Protein AF-A0A6A4NFG1-F1 (afdb_monomer)

Foldseek 3Di:
DQPDCDPVNLLVLLLVVLVVLLVDPVLVVQLLVLLCVVDDDQPPLPVLLVLLVVLLVQLSVVPVPVVSNVVSLVSSCVSLVVGPLGLNSLQSNLNSCSSVVNSSSSSVSVVSCCVVPVPSCCPRNPVPSSCSRPVSVCVVVVVVVVVVVVVVVVVVVVVPPDDD

Secondary s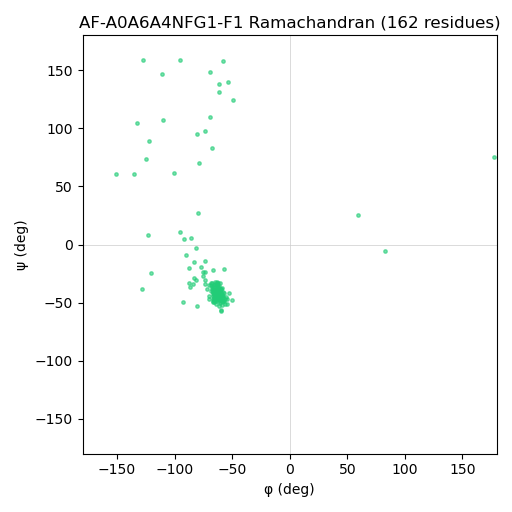tructure (DSSP, 8-state):
------HHHHHHHHHHHHHHHHH-HHHHHHHHHHHHHSS---TT-HHHHHHHHHHHHHHHHTTT-HHHHHHHHHHHHHHHTTS-S-HHHHHHHHHHHHHTT-HHHHHHHHHHHHHH-HHHIIIII-HHHHIIIIIHHHHHHHHHHHHHHHHHHHHHHHTTS---

Solvent-accessible surface area (backbone atoms only — not comparable to full-atom values): 9205 Å² total; per-residue (Å²): 134,86,78,75,87,42,74,68,55,50,51,51,54,46,46,53,53,49,51,52,37,72,73,30,65,69,59,37,51,49,47,54,51,51,40,60,73,79,45,82,79,61,82,95,41,58,68,53,51,50,51,30,51,55,29,47,55,48,24,63,71,31,69,87,39,67,67,63,19,51,53,28,42,54,50,26,48,65,51,36,68,82,49,70,99,38,60,53,46,24,44,54,42,19,49,45,29,43,78,69,72,35,50,72,69,14,40,52,39,45,52,48,33,46,71,77,39,46,67,54,24,50,72,73,68,38,36,71,60,43,44,76,72,42,45,80,74,42,48,65,57,52,49,55,52,50,55,52,50,53,51,56,55,55,56,63,66,61,73,78,78,82,84,132

Sequence (164 aa):
MTSAVTVASILRHTTIFLSDVVSQHELRHHLITTLQTSTTPLSGNETTVKLAIDTLEAAISFSTVPSARSSSLSLAEKLLIPLPQHPLSSFLLSLTLTLCNRHIDAAIPLLRIFQSFPSLSRSEFAPLLFDRLFSFHLVPVFRRFHDRRAQILSSNSSVKVCER

InterPro domains:
  IPR052858 Putative E3 ubiquitin-protein ligase LIN [PTHR47446] (3-156)
  IPR056512 Putative E3 ubiquitin-protein ligase LIN, N-terminal domain [PF23568] (44-157)

Mean predicted aligned error: 7.23 Å

Radius of gyration: 21.16 Å; Cα contacts (8 Å, |Δi|>4): 132; chains: 1; bounding box: 56×35×72 Å

Organism: Lupinus albus (NCBI:txid3870)

pLDDT: mean 88.71, std 12.02, range [36.94, 97.94]

Structure (mmCIF, N/CA/C/O backbone):
data_AF-A0A6A4NFG1-F1
#
_entry.id   AF-A0A6A4NFG1-F1
#
loop_
_atom_site.group_PDB
_atom_site.id
_atom_site.type_symbol
_atom_site.label_atom_id
_atom_site.label_alt_id
_atom_site.label_comp_id
_atom_site.label_asym_id
_atom_site.label_entity_id
_atom_site.label_seq_id
_atom_site.pdbx_PDB_ins_code
_atom_site.Cartn_x
_atom_site.Cartn_y
_atom_site.Cartn_z
_atom_site.occupancy
_atom_site.B_iso_or_equiv
_atom_site.auth_seq_id
_atom_site.auth_comp_id
_atom_site.auth_asym_id
_atom_site.auth_atom_id
_atom_site.pdbx_PDB_model_num
ATOM 1 N N . MET A 1 1 ? -21.489 -19.453 6.835 1.00 36.94 1 MET A N 1
ATOM 2 C CA . MET A 1 1 ? -20.205 -19.862 6.226 1.00 36.94 1 MET A CA 1
ATOM 3 C C . MET A 1 1 ? -19.111 -18.979 6.806 1.00 36.94 1 MET A C 1
ATOM 5 O O . MET A 1 1 ? -19.127 -17.779 6.573 1.00 36.94 1 MET A O 1
ATOM 9 N N . THR A 1 2 ? -18.238 -19.527 7.648 1.00 47.91 2 THR A N 1
ATOM 10 C CA . THR A 1 2 ? -17.102 -18.808 8.243 1.00 47.91 2 THR A CA 1
ATOM 11 C C . THR A 1 2 ? -15.974 -18.757 7.217 1.00 47.91 2 THR A C 1
ATOM 13 O O . THR A 1 2 ? -15.231 -19.725 7.073 1.00 47.91 2 THR A O 1
ATOM 16 N N . SER A 1 3 ? -15.874 -17.673 6.448 1.00 60.91 3 SER A N 1
ATOM 17 C CA . SER A 1 3 ? -14.732 -17.494 5.549 1.00 60.91 3 SER A CA 1
ATOM 18 C C . SER A 1 3 ? -13.517 -17.136 6.397 1.00 60.91 3 SER A C 1
ATOM 20 O O . SER A 1 3 ? -13.366 -15.990 6.812 1.00 60.91 3 SER A O 1
ATOM 22 N N . ALA A 1 4 ? -12.679 -18.124 6.710 1.00 71.44 4 ALA A N 1
ATOM 23 C CA . ALA A 1 4 ? -11.388 -17.866 7.330 1.00 71.44 4 ALA A CA 1
ATOM 24 C C . ALA A 1 4 ? -10.546 -17.006 6.376 1.00 71.44 4 ALA A C 1
ATOM 26 O O . ALA A 1 4 ? -10.438 -17.315 5.187 1.00 71.44 4 ALA A O 1
ATOM 27 N N . VAL A 1 5 ? -9.957 -15.924 6.885 1.00 82.44 5 VAL A N 1
ATOM 28 C CA . VAL A 1 5 ? -8.992 -15.132 6.118 1.00 82.44 5 VAL A CA 1
ATOM 29 C C . VAL A 1 5 ? -7.732 -15.982 5.954 1.00 82.44 5 VAL A C 1
ATOM 31 O O . VAL A 1 5 ? -7.029 -16.266 6.920 1.00 82.44 5 VAL A O 1
ATOM 34 N N . THR A 1 6 ? -7.476 -16.443 4.731 1.00 90.50 6 THR A N 1
ATOM 35 C CA . THR A 1 6 ? -6.282 -17.227 4.389 1.00 90.50 6 THR A CA 1
ATOM 36 C C . THR A 1 6 ? -5.182 -16.325 3.839 1.00 90.50 6 THR A C 1
ATOM 38 O O . THR A 1 6 ? -5.463 -15.253 3.302 1.00 90.50 6 THR A O 1
ATOM 41 N N . VAL A 1 7 ? -3.926 -16.782 3.886 1.00 91.50 7 VAL A N 1
ATOM 42 C CA . VAL A 1 7 ? -2.788 -16.077 3.260 1.00 91.50 7 VAL A CA 1
ATOM 43 C C . VAL A 1 7 ? -3.066 -15.776 1.783 1.00 91.50 7 VAL A C 1
ATOM 45 O O . VAL A 1 7 ? -2.833 -14.661 1.326 1.00 91.50 7 VAL A O 1
ATOM 48 N N . ALA A 1 8 ? -3.649 -16.729 1.050 1.00 93.31 8 ALA A N 1
ATOM 49 C CA . ALA A 1 8 ? -4.031 -16.537 -0.347 1.00 93.31 8 ALA A CA 1
ATOM 50 C C . ALA A 1 8 ? -5.083 -15.426 -0.524 1.00 93.31 8 ALA A C 1
ATOM 52 O O . ALA A 1 8 ? -4.986 -14.628 -1.455 1.00 93.31 8 ALA A O 1
ATOM 53 N N . SER A 1 9 ? -6.065 -15.338 0.380 1.00 93.00 9 SER A N 1
ATOM 54 C CA . SER A 1 9 ? -7.072 -14.271 0.363 1.00 93.00 9 SER A CA 1
ATOM 55 C C . SER A 1 9 ? -6.459 -12.902 0.649 1.00 93.00 9 SER A C 1
ATOM 57 O O . SER A 1 9 ? -6.818 -11.931 -0.015 1.00 93.00 9 SER A O 1
ATOM 59 N N . ILE A 1 10 ? -5.528 -12.828 1.608 1.00 93.88 10 ILE A N 1
ATOM 60 C CA . ILE A 1 10 ? -4.795 -11.598 1.925 1.00 93.88 10 ILE A CA 1
ATOM 61 C C . ILE A 1 10 ? -4.039 -11.137 0.682 1.00 93.88 10 ILE A C 1
ATOM 63 O O . ILE A 1 10 ? -4.309 -10.045 0.191 1.00 93.88 10 ILE A O 1
ATOM 67 N N . LEU A 1 11 ? -3.181 -11.999 0.125 1.00 96.44 11 LEU A N 1
ATOM 68 C CA . LEU A 1 11 ? -2.375 -11.682 -1.055 1.00 96.44 11 LEU A CA 1
ATOM 69 C C . LEU A 1 11 ? -3.236 -11.265 -2.246 1.00 96.44 11 LEU A C 1
ATOM 71 O O . LEU A 1 11 ? -2.910 -10.299 -2.931 1.00 96.44 11 LEU A O 1
ATOM 75 N N . ARG A 1 12 ? -4.358 -11.951 -2.484 1.00 96.25 12 ARG A N 1
ATOM 76 C CA . ARG A 1 12 ? -5.292 -11.594 -3.555 1.00 96.25 12 ARG A CA 1
ATOM 77 C C . ARG A 1 12 ? -5.847 -10.185 -3.360 1.00 96.25 12 ARG A C 1
ATOM 79 O O . ARG A 1 12 ? -5.830 -9.393 -4.297 1.00 96.25 12 ARG A O 1
ATOM 86 N N . HIS A 1 13 ? -6.350 -9.865 -2.170 1.00 96.62 13 HIS A N 1
ATOM 87 C CA . HIS A 1 13 ? -6.973 -8.566 -1.920 1.00 96.62 13 HIS A CA 1
ATOM 88 C C . HIS A 1 13 ? -5.963 -7.418 -1.873 1.00 96.62 13 HIS A C 1
ATOM 90 O O . HIS A 1 13 ? -6.261 -6.352 -2.407 1.00 96.62 13 HIS A O 1
ATOM 96 N N . THR A 1 14 ? -4.774 -7.632 -1.302 1.00 97.56 14 THR A N 1
ATOM 97 C CA . THR A 1 14 ? -3.703 -6.627 -1.310 1.00 97.56 14 THR A CA 1
ATOM 98 C C . THR A 1 14 ? -3.183 -6.387 -2.720 1.00 97.56 14 THR A C 1
ATOM 100 O O . THR A 1 14 ? -2.977 -5.240 -3.094 1.00 97.56 14 THR A O 1
ATOM 103 N N . THR A 1 15 ? -3.025 -7.441 -3.528 1.00 97.50 15 THR A N 1
ATOM 104 C CA . THR A 1 15 ? -2.571 -7.307 -4.920 1.00 97.50 15 THR A CA 1
ATOM 105 C C . THR A 1 15 ? -3.584 -6.539 -5.757 1.00 97.50 15 THR A C 1
ATOM 107 O O . THR A 1 15 ? -3.191 -5.591 -6.420 1.00 97.50 15 THR A O 1
ATOM 110 N N . ILE A 1 16 ? -4.877 -6.880 -5.676 1.00 97.69 16 ILE A N 1
ATOM 111 C CA . ILE A 1 16 ? -5.937 -6.146 -6.389 1.00 97.69 16 ILE A CA 1
ATOM 112 C C . ILE A 1 16 ? -5.900 -4.661 -6.019 1.00 97.69 16 ILE A C 1
ATOM 114 O O . ILE A 1 16 ? -5.809 -3.817 -6.899 1.00 97.69 16 ILE A O 1
ATOM 118 N N . PHE A 1 17 ? -5.886 -4.349 -4.720 1.00 97.94 17 PHE A N 1
ATOM 119 C CA . PHE A 1 17 ? -5.827 -2.967 -4.251 1.00 97.94 17 PHE A CA 1
ATOM 120 C C . PHE A 1 17 ? -4.593 -2.219 -4.776 1.00 97.94 17 PHE A C 1
ATOM 122 O O . PHE A 1 17 ? -4.720 -1.122 -5.309 1.00 97.94 17 PHE A O 1
ATOM 129 N N . LEU A 1 18 ? -3.398 -2.806 -4.662 1.00 97.88 18 LEU A N 1
ATOM 130 C CA . LEU A 1 18 ? -2.164 -2.157 -5.114 1.00 97.88 18 LEU A CA 1
ATOM 131 C C . LEU A 1 18 ? -2.126 -2.005 -6.642 1.00 97.88 18 LEU A C 1
ATOM 133 O O . LEU A 1 18 ? -1.664 -0.980 -7.132 1.00 97.88 18 LEU A O 1
ATOM 137 N N . SER A 1 19 ? -2.642 -2.977 -7.397 1.00 96.88 19 SER A N 1
ATOM 138 C CA . SER A 1 19 ? -2.781 -2.881 -8.853 1.00 96.88 19 SER A CA 1
ATOM 139 C C . SER A 1 19 ? -3.745 -1.768 -9.271 1.00 96.88 19 SER A C 1
ATOM 141 O O . SER A 1 19 ? -3.434 -1.026 -10.207 1.00 96.88 19 SER A O 1
ATOM 143 N N . ASP A 1 20 ? -4.865 -1.601 -8.564 1.00 96.75 20 ASP A N 1
ATOM 144 C CA . ASP A 1 20 ? -5.817 -0.512 -8.808 1.00 96.75 20 ASP A CA 1
ATOM 145 C C . ASP A 1 20 ? -5.153 0.854 -8.565 1.00 96.75 20 ASP A C 1
ATOM 147 O O . ASP A 1 20 ? -5.234 1.748 -9.409 1.00 96.75 20 ASP A O 1
ATOM 151 N N . VAL A 1 21 ? -4.411 0.993 -7.461 1.00 97.25 21 VAL A N 1
ATOM 152 C CA . VAL A 1 21 ? -3.653 2.211 -7.118 1.00 97.25 21 VAL A CA 1
ATOM 153 C C . VAL A 1 21 ? -2.552 2.519 -8.129 1.00 97.25 21 VAL A C 1
ATOM 155 O O . VAL A 1 21 ? -2.375 3.669 -8.529 1.00 97.25 21 VAL A O 1
ATOM 158 N N . VAL A 1 22 ? -1.803 1.514 -8.580 1.00 95.62 22 VAL A N 1
ATOM 159 C CA . VAL A 1 22 ? -0.788 1.712 -9.625 1.00 95.62 22 VAL A CA 1
ATOM 160 C C . VAL A 1 22 ? -1.433 2.220 -10.918 1.00 95.62 22 VAL A C 1
ATOM 162 O O . VAL A 1 22 ? -0.896 3.123 -11.558 1.00 95.62 22 VAL A O 1
ATOM 165 N N . SER A 1 23 ? -2.597 1.679 -11.278 1.00 95.44 23 SER A N 1
ATOM 166 C CA . SER A 1 23 ? -3.279 1.991 -12.539 1.00 95.44 23 SER A CA 1
ATOM 167 C C . SER A 1 23 ? -3.969 3.359 -12.536 1.00 95.44 23 SER A C 1
ATOM 169 O O . SER A 1 23 ? -4.130 3.964 -13.593 1.00 95.44 23 SER A O 1
ATOM 171 N N . GLN A 1 24 ? -4.378 3.862 -11.369 1.00 96.19 24 GLN A N 1
ATOM 172 C CA . GLN A 1 24 ? -5.154 5.096 -11.237 1.00 96.19 24 GLN A CA 1
ATOM 173 C C . GLN A 1 24 ? -4.322 6.214 -10.601 1.00 96.19 24 GLN A C 1
ATOM 175 O O . GLN A 1 24 ? -4.069 6.206 -9.396 1.00 96.19 24 GLN A O 1
ATOM 180 N N . HIS A 1 25 ? -3.927 7.206 -11.407 1.00 95.25 25 HIS A N 1
ATOM 181 C CA . HIS A 1 25 ? -3.148 8.356 -10.930 1.00 95.25 25 HIS A CA 1
ATOM 182 C C . HIS A 1 25 ? -3.863 9.131 -9.816 1.00 95.25 25 HIS A C 1
ATOM 184 O O . HIS A 1 25 ? -3.277 9.334 -8.757 1.00 95.25 25 HIS A O 1
ATOM 190 N N . GLU A 1 26 ? -5.142 9.469 -10.008 1.00 96.31 26 GLU A N 1
ATOM 191 C CA . GLU A 1 26 ? -5.933 10.222 -9.022 1.00 96.31 26 GLU A CA 1
ATOM 192 C C . GLU A 1 26 ? -6.037 9.498 -7.675 1.00 96.31 26 GLU A C 1
ATOM 194 O O . GLU A 1 26 ? -5.829 10.101 -6.623 1.00 96.31 26 GLU A O 1
ATOM 199 N N . LEU A 1 27 ? -6.295 8.183 -7.697 1.00 95.62 27 LEU A N 1
ATOM 200 C CA . LEU A 1 27 ? -6.368 7.364 -6.484 1.00 95.62 27 LEU A CA 1
ATOM 201 C C . LEU A 1 27 ? -5.025 7.373 -5.749 1.00 95.62 27 LEU A C 1
ATOM 203 O O . LEU A 1 27 ? -4.971 7.589 -4.541 1.00 95.62 27 LEU A O 1
ATOM 207 N N . ARG A 1 28 ? -3.928 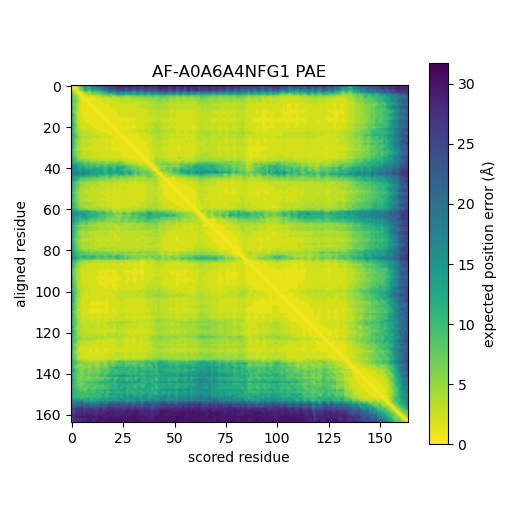7.161 -6.478 1.00 96.62 28 ARG A N 1
ATOM 208 C CA . ARG A 1 28 ? -2.582 7.152 -5.906 1.00 96.62 28 ARG A CA 1
ATOM 209 C C . ARG A 1 28 ? -2.204 8.501 -5.313 1.00 96.62 28 ARG A C 1
ATOM 211 O O . ARG A 1 28 ? -1.740 8.537 -4.177 1.00 96.62 28 ARG A O 1
ATOM 218 N N . HIS A 1 29 ? -2.431 9.586 -6.048 1.00 96.19 29 HIS A N 1
ATOM 219 C CA . HIS A 1 29 ? -2.160 10.939 -5.580 1.00 96.19 29 HIS A CA 1
ATOM 220 C C . HIS A 1 29 ? -2.980 11.253 -4.324 1.00 96.19 29 HIS A C 1
ATOM 222 O O . HIS A 1 29 ? -2.413 11.665 -3.314 1.00 96.19 29 HIS A O 1
ATOM 228 N N . HIS A 1 30 ? -4.284 10.959 -4.336 1.00 96.50 30 HIS A N 1
ATOM 229 C CA . HIS A 1 30 ? -5.148 11.124 -3.170 1.00 96.50 30 HIS A CA 1
ATOM 230 C C . HIS A 1 30 ? -4.599 10.376 -1.948 1.00 96.50 30 HIS A C 1
ATOM 232 O O . HIS A 1 30 ? -4.381 10.989 -0.907 1.00 96.50 30 HIS A O 1
ATOM 238 N N . LEU A 1 31 ? -4.273 9.087 -2.080 1.00 96.44 31 LEU A N 1
ATOM 239 C CA . LEU A 1 31 ? -3.741 8.294 -0.968 1.00 96.44 31 LEU A CA 1
ATOM 240 C C . LEU A 1 31 ? -2.388 8.804 -0.458 1.00 96.44 31 LEU A C 1
ATOM 242 O O . LEU A 1 31 ? -2.171 8.825 0.753 1.00 96.44 31 LEU A O 1
ATOM 246 N N . ILE A 1 32 ? -1.491 9.244 -1.346 1.00 95.56 32 ILE A N 1
ATOM 247 C CA . ILE A 1 32 ? -0.223 9.876 -0.951 1.00 95.56 32 ILE A CA 1
ATOM 248 C C . ILE A 1 32 ? -0.502 11.138 -0.130 1.00 95.56 32 ILE A C 1
ATOM 250 O O . ILE A 1 32 ? 0.042 11.271 0.965 1.00 95.56 32 ILE A O 1
ATOM 254 N N . THR A 1 33 ? -1.380 12.023 -0.613 1.00 94.94 33 THR A N 1
ATOM 255 C CA . THR A 1 33 ? -1.713 13.270 0.090 1.00 94.94 33 THR A CA 1
ATOM 256 C C . THR A 1 33 ? -2.378 13.014 1.440 1.00 94.94 33 THR A C 1
ATOM 258 O O . THR A 1 33 ? -1.960 13.598 2.433 1.00 94.94 33 THR A O 1
ATOM 261 N N . THR A 1 34 ? -3.324 12.076 1.517 1.00 94.75 34 THR A N 1
ATOM 262 C CA . THR A 1 34 ? -3.970 11.659 2.768 1.00 94.75 34 THR A CA 1
ATOM 263 C C . THR A 1 34 ? -2.952 11.131 3.775 1.00 94.75 34 THR A C 1
ATOM 265 O O . THR A 1 34 ? -2.987 11.483 4.950 1.00 94.75 34 THR A O 1
ATOM 268 N N . LEU A 1 35 ? -2.001 10.300 3.338 1.00 93.69 35 LEU A N 1
ATOM 269 C CA . LEU A 1 35 ? -0.951 9.810 4.229 1.00 93.69 35 LEU A CA 1
ATOM 270 C C . LEU A 1 35 ? 0.004 10.928 4.658 1.00 93.69 35 LEU A C 1
ATOM 272 O O . LEU A 1 35 ? 0.489 10.881 5.781 1.00 93.69 35 LEU A O 1
ATOM 276 N N . GLN A 1 36 ? 0.270 11.924 3.812 1.00 91.88 36 GLN A N 1
ATOM 277 C CA . GLN A 1 36 ? 1.090 13.086 4.174 1.00 91.88 36 GLN A CA 1
ATOM 278 C C . GLN A 1 36 ? 0.408 13.988 5.210 1.00 91.88 36 GLN A C 1
ATOM 280 O O . GLN A 1 36 ? 1.081 14.468 6.116 1.00 91.88 36 GLN A O 1
ATOM 285 N N . THR A 1 37 ? -0.902 14.218 5.098 1.00 91.25 37 THR A N 1
ATOM 286 C CA . THR A 1 37 ? -1.637 15.140 5.980 1.00 91.25 37 THR A CA 1
ATOM 287 C C . THR A 1 37 ? -2.070 14.503 7.297 1.00 91.25 37 THR A C 1
ATOM 289 O O . THR A 1 37 ? -2.090 15.179 8.324 1.00 91.25 37 THR A O 1
ATOM 292 N N . SER A 1 38 ? -2.404 13.212 7.289 1.00 86.88 38 SER A N 1
ATOM 293 C CA . SER A 1 38 ? -2.980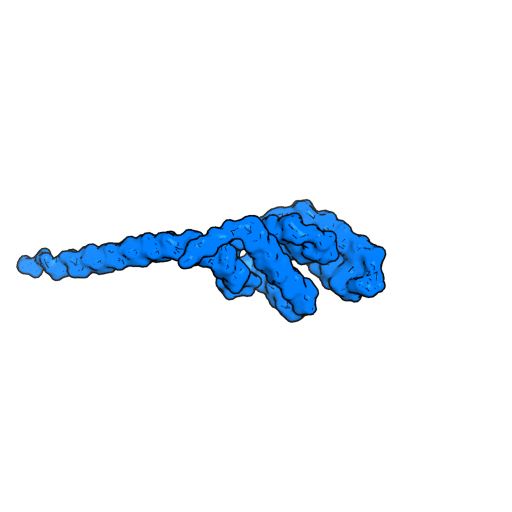 12.516 8.448 1.00 86.88 38 SER A CA 1
ATOM 294 C C . SER A 1 38 ? -1.938 11.854 9.356 1.00 86.88 38 SER A C 1
ATOM 296 O O . SER A 1 38 ? -2.301 11.152 10.303 1.00 86.88 38 SER A O 1
ATOM 298 N N . THR A 1 39 ? -0.641 12.041 9.089 1.00 84.44 39 THR A N 1
ATOM 299 C CA . THR A 1 39 ? 0.451 11.446 9.873 1.00 84.44 39 THR A CA 1
ATOM 300 C C . THR A 1 39 ? 1.458 12.493 10.337 1.00 84.44 39 THR A C 1
ATOM 302 O O . THR A 1 39 ? 1.546 13.594 9.801 1.00 84.44 39 THR A O 1
ATOM 305 N N . THR A 1 40 ? 2.215 12.162 11.384 1.00 83.69 40 THR A N 1
ATOM 306 C CA . THR A 1 40 ? 3.297 13.020 11.877 1.00 83.69 40 THR A CA 1
ATOM 307 C C . THR A 1 40 ? 4.371 13.207 10.804 1.00 83.69 40 THR A C 1
ATOM 309 O O . THR A 1 40 ? 4.766 12.210 10.200 1.00 83.69 40 THR A O 1
ATOM 312 N N . PRO A 1 41 ? 4.917 14.422 10.613 1.00 78.25 41 PRO A N 1
ATOM 313 C CA . PRO A 1 41 ? 5.958 14.660 9.621 1.00 78.25 41 PRO A CA 1
ATOM 314 C C . PRO A 1 41 ? 7.147 13.716 9.795 1.00 78.25 41 PRO A C 1
ATOM 316 O O . PRO A 1 41 ? 7.608 13.467 10.915 1.00 78.25 41 PRO A O 1
ATOM 319 N N . LEU A 1 42 ? 7.686 13.228 8.677 1.00 76.88 42 LEU A N 1
ATOM 320 C CA . LEU A 1 42 ? 8.880 12.389 8.667 1.00 76.88 42 LEU A CA 1
ATOM 321 C C . LEU A 1 42 ? 10.133 13.261 8.835 1.00 76.88 42 LEU A C 1
ATOM 323 O O . LEU A 1 42 ? 10.895 13.462 7.889 1.00 76.88 42 LEU A O 1
ATOM 327 N N . SER A 1 43 ? 10.308 13.813 10.038 1.00 74.38 43 SER A N 1
ATOM 328 C CA . SER A 1 43 ? 11.373 14.767 10.362 1.00 74.38 43 SER A CA 1
ATOM 329 C C . SER A 1 43 ? 12.742 14.264 9.885 1.00 74.38 43 SER A C 1
ATOM 331 O O . SER A 1 43 ? 13.148 13.142 10.196 1.00 74.38 43 SER A O 1
ATOM 333 N N . GLY A 1 44 ? 13.424 15.080 9.077 1.00 80.38 44 GLY A N 1
ATOM 334 C CA . GLY A 1 44 ? 14.741 14.779 8.502 1.00 80.38 44 GLY A CA 1
ATOM 335 C C . GLY A 1 44 ? 14.748 13.924 7.226 1.00 80.38 44 GLY A C 1
ATOM 336 O O . GLY A 1 44 ? 15.807 13.771 6.630 1.00 80.38 44 GLY A O 1
ATOM 337 N N . ASN A 1 45 ? 13.601 13.404 6.770 1.00 87.00 45 ASN A N 1
ATOM 338 C CA . ASN A 1 45 ? 13.511 12.494 5.615 1.00 87.00 45 ASN A CA 1
ATOM 339 C C . ASN A 1 45 ? 12.574 12.982 4.494 1.00 87.00 45 ASN A C 1
ATOM 341 O O . ASN A 1 45 ? 12.291 12.240 3.552 1.00 87.00 45 ASN A O 1
ATOM 345 N N . GLU A 1 46 ? 12.075 14.214 4.575 1.00 87.62 46 GLU A N 1
ATOM 346 C CA . GLU A 1 46 ? 11.096 14.761 3.624 1.00 87.62 46 GLU A CA 1
ATOM 347 C C . GLU A 1 46 ? 11.619 14.786 2.183 1.00 87.62 46 GLU A C 1
ATOM 349 O O . GLU A 1 46 ? 10.902 14.423 1.251 1.00 87.62 46 GLU A O 1
ATOM 354 N N . THR A 1 47 ? 12.890 15.149 1.995 1.00 90.50 47 THR A N 1
ATOM 355 C CA . THR A 1 47 ? 13.545 15.174 0.680 1.00 90.50 47 THR A CA 1
ATOM 356 C C . THR A 1 47 ? 13.664 13.775 0.083 1.00 90.50 47 THR A C 1
ATOM 358 O O . THR A 1 47 ? 13.344 13.582 -1.088 1.00 90.50 47 THR A O 1
ATOM 361 N N . THR A 1 48 ? 14.049 12.787 0.895 1.00 92.56 48 THR A N 1
ATOM 362 C CA . THR A 1 48 ? 14.140 11.372 0.510 1.00 92.56 48 THR A CA 1
ATOM 363 C C . THR A 1 48 ? 12.780 10.818 0.098 1.00 92.56 48 THR A C 1
ATOM 365 O O . THR A 1 48 ? 12.670 10.149 -0.926 1.00 92.56 48 THR A O 1
ATOM 368 N N . VAL A 1 49 ? 11.729 11.123 0.864 1.00 92.19 49 VAL A N 1
ATOM 369 C CA . VAL A 1 49 ? 10.359 10.690 0.554 1.00 92.19 49 VAL A CA 1
ATOM 370 C C . VAL A 1 49 ? 9.851 11.345 -0.723 1.00 92.19 49 VAL A C 1
ATOM 372 O O . VAL A 1 49 ? 9.299 10.653 -1.574 1.00 92.19 49 VAL A O 1
ATOM 375 N N . LYS A 1 50 ? 10.060 12.655 -0.889 1.00 93.25 50 LYS A N 1
ATOM 376 C CA . LYS A 1 50 ? 9.668 13.369 -2.108 1.00 93.25 50 LYS A CA 1
ATOM 377 C C . LYS A 1 50 ? 10.372 12.791 -3.336 1.00 93.25 50 LYS A C 1
ATOM 379 O O . LYS A 1 50 ? 9.712 12.466 -4.314 1.00 93.25 50 LYS A O 1
ATOM 384 N N . LEU A 1 51 ? 11.681 12.556 -3.239 1.00 94.81 51 LEU A N 1
ATOM 385 C CA . LEU A 1 51 ? 12.450 11.919 -4.305 1.00 94.81 51 LEU A CA 1
ATOM 386 C C . LEU A 1 51 ? 11.938 10.505 -4.617 1.00 94.81 51 LEU A C 1
ATOM 388 O O . LEU A 1 51 ? 11.875 10.125 -5.783 1.00 94.81 51 LEU A O 1
ATOM 392 N N . ALA A 1 52 ? 11.546 9.727 -3.604 1.00 95.25 52 ALA A N 1
ATOM 393 C CA . ALA A 1 52 ? 10.961 8.404 -3.807 1.00 95.25 52 ALA A CA 1
ATOM 394 C C . ALA A 1 52 ? 9.601 8.470 -4.526 1.00 95.25 52 ALA A C 1
ATOM 396 O O . ALA A 1 52 ? 9.352 7.641 -5.399 1.00 95.25 52 ALA A O 1
ATOM 397 N N . ILE A 1 53 ? 8.755 9.459 -4.208 1.00 95.25 53 ILE A N 1
ATOM 398 C CA . ILE A 1 53 ? 7.488 9.715 -4.915 1.00 95.25 53 ILE A CA 1
ATOM 399 C C . ILE A 1 53 ? 7.768 10.053 -6.382 1.00 95.25 53 ILE A C 1
ATOM 401 O O . ILE A 1 53 ? 7.252 9.378 -7.269 1.00 95.25 53 ILE A O 1
ATOM 405 N N . ASP A 1 54 ? 8.642 11.027 -6.641 1.00 95.19 54 ASP A N 1
ATOM 406 C CA . ASP A 1 54 ? 8.973 11.465 -8.003 1.00 95.19 54 ASP A CA 1
ATOM 407 C C . ASP A 1 54 ? 9.566 10.310 -8.832 1.00 95.19 54 ASP A C 1
ATOM 409 O O . ASP A 1 54 ? 9.216 10.100 -9.995 1.00 95.19 54 ASP A O 1
ATOM 413 N N . THR A 1 55 ? 10.426 9.497 -8.211 1.00 95.19 55 THR A N 1
ATOM 414 C CA . THR A 1 55 ? 11.030 8.316 -8.844 1.00 95.19 55 THR A CA 1
ATOM 415 C C . THR A 1 55 ? 9.989 7.238 -9.155 1.00 95.19 55 THR A C 1
ATOM 417 O O . THR A 1 55 ? 10.061 6.596 -10.206 1.00 95.19 55 THR A O 1
ATOM 420 N N . LEU A 1 56 ? 9.015 7.029 -8.265 1.00 95.25 56 LEU A N 1
ATOM 421 C CA . LEU A 1 56 ? 7.916 6.086 -8.468 1.00 95.25 56 LEU A CA 1
ATOM 422 C C . LEU A 1 56 ? 7.016 6.528 -9.630 1.00 95.25 56 LEU A C 1
ATOM 424 O O . LEU A 1 56 ? 6.713 5.719 -10.506 1.00 95.25 56 LEU A O 1
ATOM 428 N N . GLU A 1 57 ? 6.636 7.807 -9.680 1.00 94.31 57 GLU A N 1
ATOM 429 C CA . GLU A 1 57 ? 5.847 8.374 -10.782 1.00 94.31 57 GLU A CA 1
ATOM 430 C C . GLU A 1 57 ? 6.582 8.262 -12.122 1.00 94.31 57 GLU A C 1
ATOM 432 O O . GLU A 1 57 ? 5.998 7.859 -13.136 1.00 94.31 57 GLU A O 1
ATOM 437 N N . ALA A 1 58 ? 7.890 8.531 -12.126 1.00 92.38 58 ALA A N 1
ATOM 438 C CA . ALA A 1 58 ? 8.732 8.324 -13.295 1.00 92.38 58 ALA A CA 1
ATOM 439 C C . ALA A 1 58 ? 8.754 6.846 -13.720 1.00 92.38 58 ALA A C 1
ATOM 441 O O . ALA A 1 58 ? 8.600 6.543 -14.901 1.00 92.38 58 ALA A O 1
ATOM 442 N N . ALA A 1 59 ? 8.886 5.905 -12.778 1.00 93.56 59 ALA A N 1
ATOM 443 C CA . ALA A 1 59 ? 8.885 4.472 -13.076 1.00 93.56 59 ALA A CA 1
ATOM 444 C C . ALA A 1 59 ? 7.562 3.988 -13.696 1.00 93.56 59 ALA A C 1
ATOM 446 O O . ALA A 1 59 ? 7.583 3.151 -14.602 1.00 93.56 59 ALA A O 1
ATOM 447 N N . ILE A 1 60 ? 6.426 4.516 -13.228 1.00 92.81 60 ILE A N 1
ATOM 448 C CA . ILE A 1 60 ? 5.098 4.231 -13.791 1.00 92.81 60 ILE A CA 1
ATOM 449 C C . ILE A 1 60 ? 4.990 4.813 -15.208 1.00 92.81 60 ILE A C 1
ATOM 451 O O . ILE A 1 60 ? 4.533 4.129 -16.124 1.00 92.81 60 ILE A O 1
ATOM 455 N N . SER A 1 61 ? 5.480 6.038 -15.410 1.00 90.38 61 SER A N 1
ATOM 456 C CA . SER A 1 61 ? 5.470 6.721 -16.711 1.00 90.38 61 SER A CA 1
ATOM 457 C C . SER A 1 61 ? 6.370 6.032 -17.747 1.00 90.38 61 SER A C 1
ATOM 459 O O . SER A 1 61 ? 6.004 5.918 -18.915 1.00 90.38 61 SER A O 1
ATOM 461 N N . PHE A 1 62 ? 7.518 5.487 -17.328 1.00 87.25 62 PHE A N 1
ATOM 462 C CA . PHE A 1 62 ? 8.452 4.738 -18.180 1.00 87.25 62 PHE A CA 1
ATOM 463 C C . PHE A 1 62 ? 8.028 3.285 -18.447 1.00 87.25 62 PHE A C 1
ATOM 465 O O . PHE A 1 62 ? 8.874 2.432 -18.719 1.00 87.25 62 PHE A O 1
ATOM 472 N N . SER A 1 63 ? 6.730 2.965 -18.422 1.00 78.19 63 SER A N 1
ATOM 473 C CA . SER A 1 63 ? 6.258 1.592 -18.660 1.00 78.19 63 SER A CA 1
ATOM 474 C C . SER A 1 63 ? 6.703 1.003 -20.011 1.00 78.19 63 SER A C 1
ATOM 476 O O . SER A 1 63 ? 6.732 -0.218 -20.151 1.00 78.19 63 SER A O 1
ATOM 478 N N . THR A 1 64 ? 7.061 1.836 -20.993 1.00 84.19 64 THR A N 1
ATOM 479 C CA . THR A 1 64 ? 7.540 1.426 -22.324 1.00 84.19 64 THR A CA 1
ATOM 480 C C . THR A 1 64 ? 9.060 1.250 -22.420 1.00 84.19 64 THR A C 1
ATOM 482 O O . THR A 1 64 ? 9.540 0.731 -23.424 1.00 84.19 64 THR A O 1
ATOM 485 N N . VAL A 1 65 ? 9.826 1.639 -21.391 1.00 90.75 65 VAL A N 1
ATOM 486 C CA . VAL A 1 65 ? 11.297 1.557 -21.359 1.00 90.75 65 VAL A CA 1
ATOM 487 C C . VAL A 1 65 ? 11.733 0.710 -20.153 1.00 90.75 65 VAL A C 1
ATOM 489 O O . VAL A 1 65 ? 11.965 1.245 -19.065 1.00 90.75 65 VAL A O 1
ATOM 492 N N . PRO A 1 66 ? 11.858 -0.625 -20.311 1.00 87.56 66 PRO A N 1
ATOM 493 C CA . PRO A 1 66 ? 12.063 -1.544 -19.188 1.00 87.56 66 PRO A CA 1
ATOM 494 C C . PRO A 1 66 ? 13.319 -1.267 -18.354 1.00 87.56 66 PRO A C 1
ATOM 496 O O . PRO A 1 66 ? 13.282 -1.395 -17.132 1.00 87.56 66 PRO A O 1
ATOM 499 N N . SER A 1 67 ? 14.422 -0.864 -18.993 1.00 88.06 67 SER A N 1
ATOM 500 C CA . SER A 1 67 ? 15.685 -0.552 -18.312 1.00 88.06 67 SER A CA 1
ATOM 501 C C . SER A 1 67 ? 15.562 0.681 -17.415 1.00 88.06 67 SER A C 1
ATOM 503 O O . SER A 1 67 ? 15.908 0.610 -16.238 1.00 88.06 67 SER A O 1
ATOM 505 N N . ALA A 1 68 ? 14.999 1.774 -17.942 1.00 86.75 68 ALA A N 1
ATOM 506 C CA . ALA A 1 68 ? 14.750 3.004 -17.193 1.00 86.75 68 ALA A CA 1
ATOM 507 C C . ALA A 1 68 ? 13.788 2.752 -16.024 1.00 86.75 68 ALA A C 1
ATOM 509 O O . ALA A 1 68 ? 14.085 3.113 -14.884 1.00 86.75 68 ALA A O 1
ATOM 510 N N . ARG A 1 69 ? 12.687 2.031 -16.277 1.00 91.44 69 ARG A N 1
ATOM 511 C CA . ARG A 1 69 ? 11.742 1.617 -15.233 1.00 91.44 69 ARG A CA 1
ATOM 512 C C . ARG A 1 69 ? 12.431 0.808 -14.136 1.00 91.44 69 ARG A C 1
ATOM 514 O O . ARG A 1 69 ? 12.254 1.115 -12.963 1.00 91.44 69 ARG A O 1
ATOM 521 N N . SER A 1 70 ? 13.229 -0.198 -14.493 1.00 90.88 70 SER A N 1
ATOM 522 C CA . SER A 1 70 ? 13.937 -1.032 -13.514 1.00 90.88 70 SER A CA 1
ATOM 523 C C . SER A 1 70 ? 14.929 -0.220 -12.675 1.00 90.88 70 SER A C 1
ATOM 525 O O . SER A 1 70 ? 14.949 -0.367 -11.452 1.00 90.88 70 SER A O 1
ATOM 527 N N . SER A 1 71 ? 15.690 0.691 -13.295 1.00 91.56 71 SER A N 1
ATOM 528 C CA . SER A 1 71 ? 16.605 1.573 -12.561 1.00 91.56 71 SER A CA 1
ATOM 529 C C . SER A 1 71 ? 15.876 2.499 -11.587 1.00 91.56 71 SER A C 1
ATOM 531 O O . SER A 1 71 ? 16.302 2.614 -10.437 1.00 91.56 71 SER A O 1
ATOM 533 N N . SER A 1 72 ? 14.750 3.090 -11.999 1.00 93.19 72 SER A N 1
ATOM 534 C CA . SER A 1 72 ? 13.931 3.939 -11.131 1.00 93.19 72 SER A CA 1
ATOM 535 C C . SER A 1 72 ? 13.336 3.141 -9.972 1.00 93.19 72 SER A C 1
ATOM 537 O O . SER A 1 72 ? 13.417 3.576 -8.829 1.00 93.19 72 SER A O 1
ATOM 539 N N . LEU A 1 73 ? 12.813 1.937 -10.224 1.00 94.19 73 LEU A N 1
ATOM 540 C CA . LEU A 1 73 ? 12.276 1.080 -9.162 1.00 94.19 73 LEU A CA 1
ATOM 541 C C . LEU A 1 73 ? 13.351 0.667 -8.151 1.00 94.19 73 LEU A C 1
ATOM 543 O O . LEU A 1 73 ? 13.108 0.719 -6.948 1.00 94.19 73 LEU A O 1
ATOM 547 N N . SER A 1 74 ? 14.555 0.322 -8.618 1.00 94.50 74 SER A N 1
ATOM 548 C CA . SER A 1 74 ? 15.675 0.001 -7.726 1.00 94.50 74 SER A CA 1
ATOM 549 C C . SER A 1 74 ? 16.106 1.208 -6.889 1.00 94.50 74 SER A C 1
ATOM 551 O O . SER A 1 74 ? 16.419 1.058 -5.708 1.00 94.50 74 SER A O 1
ATOM 553 N N . LEU A 1 75 ? 16.104 2.409 -7.474 1.00 95.06 75 LEU A N 1
ATOM 554 C CA . LEU A 1 75 ? 16.406 3.643 -6.754 1.00 95.06 75 LEU A CA 1
ATOM 555 C C . LEU A 1 75 ? 15.331 3.950 -5.703 1.00 95.06 75 LEU A C 1
ATOM 557 O O . LEU A 1 75 ? 15.679 4.187 -4.550 1.00 95.06 75 LEU A O 1
ATOM 561 N N . ALA A 1 76 ? 14.047 3.870 -6.060 1.00 94.94 76 ALA A N 1
ATOM 562 C CA . ALA A 1 76 ? 12.938 4.074 -5.129 1.00 94.94 76 ALA A CA 1
ATOM 563 C C . ALA A 1 76 ? 13.005 3.089 -3.950 1.00 94.94 76 ALA A C 1
ATOM 565 O O . ALA A 1 76 ? 12.916 3.499 -2.795 1.00 94.94 76 ALA A O 1
ATOM 566 N 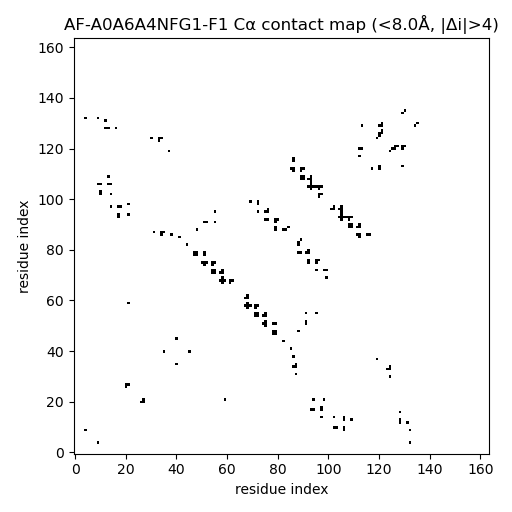N . GLU A 1 77 ? 13.248 1.804 -4.218 1.00 94.88 77 GLU A N 1
ATOM 567 C CA . GLU A 1 77 ? 13.398 0.789 -3.172 1.00 94.88 77 GLU A CA 1
ATOM 568 C C . GLU A 1 77 ? 14.565 1.120 -2.222 1.00 94.88 77 GLU A C 1
ATOM 570 O O . GLU A 1 77 ? 14.395 1.092 -1.001 1.00 94.88 77 GLU A O 1
ATOM 575 N N . LYS A 1 78 ? 15.725 1.529 -2.757 1.00 95.00 78 LYS A N 1
ATOM 576 C CA . LYS A 1 78 ? 16.892 1.944 -1.955 1.00 95.00 78 LYS A CA 1
ATOM 577 C C . LYS A 1 78 ? 16.636 3.184 -1.099 1.00 95.00 78 LYS A C 1
ATOM 579 O O . LYS A 1 78 ? 17.210 3.281 -0.019 1.00 95.00 78 LYS A O 1
ATOM 584 N N . LEU A 1 79 ? 15.803 4.118 -1.559 1.00 94.50 79 LEU A N 1
ATOM 585 C CA . LEU A 1 79 ? 15.417 5.297 -0.777 1.00 94.50 79 LEU A CA 1
ATOM 586 C C . LEU A 1 79 ? 14.441 4.946 0.348 1.00 94.50 79 LEU A C 1
ATOM 588 O O . LEU A 1 79 ? 14.484 5.565 1.406 1.00 94.50 79 LEU A O 1
ATOM 592 N N . LEU A 1 80 ? 13.558 3.968 0.125 1.00 93.75 80 LEU A N 1
ATOM 593 C CA . LEU A 1 80 ? 12.462 3.644 1.037 1.00 93.75 80 LEU A CA 1
ATOM 594 C C . LEU A 1 80 ? 12.850 2.652 2.141 1.00 93.75 80 LEU A C 1
ATOM 596 O O . LEU A 1 80 ? 12.330 2.762 3.247 1.00 93.75 80 LEU A O 1
ATOM 600 N N . ILE A 1 81 ? 13.759 1.706 1.875 1.00 91.50 81 ILE A N 1
ATOM 601 C CA . ILE A 1 81 ? 14.195 0.692 2.858 1.00 91.50 81 ILE A CA 1
ATOM 602 C C . ILE A 1 81 ? 14.790 1.298 4.146 1.00 91.50 81 ILE A C 1
ATOM 604 O O . ILE A 1 81 ? 14.447 0.808 5.224 1.00 91.50 81 ILE A O 1
ATOM 608 N N . PRO A 1 82 ? 15.664 2.323 4.092 1.00 89.81 82 PRO A N 1
ATOM 609 C CA . PRO A 1 82 ? 16.281 2.890 5.293 1.00 89.81 82 PRO A CA 1
ATOM 610 C C . PRO A 1 82 ? 15.325 3.742 6.133 1.00 89.81 82 PRO A C 1
ATOM 612 O O . PRO A 1 82 ? 15.656 4.095 7.265 1.00 89.81 82 PRO A O 1
ATOM 615 N N . LEU A 1 83 ? 14.170 4.124 5.579 1.00 87.44 83 LEU A N 1
ATOM 616 C CA . LEU A 1 83 ? 13.232 5.002 6.262 1.00 87.44 83 LEU A CA 1
ATOM 617 C C . LEU A 1 83 ? 12.573 4.286 7.446 1.00 87.44 83 LEU A C 1
ATOM 619 O O . LEU A 1 83 ? 12.314 3.079 7.389 1.00 87.44 83 LEU A O 1
ATOM 623 N N . PRO A 1 84 ? 12.234 5.028 8.516 1.00 81.75 84 PRO A N 1
ATOM 624 C CA . PRO A 1 84 ? 11.459 4.465 9.610 1.00 81.75 84 PRO A CA 1
ATOM 625 C C . PRO A 1 84 ? 10.116 3.928 9.098 1.00 81.75 84 PRO A C 1
ATOM 627 O O . PRO A 1 84 ? 9.612 4.349 8.048 1.00 81.75 84 PRO A O 1
ATOM 630 N N . GLN A 1 85 ? 9.529 2.999 9.860 1.00 81.88 85 GLN A N 1
ATOM 631 C CA . GLN A 1 85 ? 8.223 2.412 9.554 1.00 81.88 85 GLN A CA 1
ATOM 632 C C . GLN A 1 85 ? 7.119 3.462 9.692 1.00 81.88 85 GLN A C 1
ATOM 634 O O . GLN A 1 85 ? 6.453 3.580 10.717 1.00 81.88 85 GLN A O 1
ATOM 639 N N . HIS A 1 86 ? 6.954 4.239 8.632 1.00 89.44 86 HIS A N 1
ATOM 640 C CA . HIS A 1 86 ? 5.977 5.297 8.499 1.00 89.44 86 HIS A CA 1
ATOM 641 C C . HIS A 1 86 ? 4.932 4.880 7.458 1.00 89.44 86 HIS A C 1
ATOM 643 O O . HIS A 1 86 ? 5.282 4.179 6.501 1.00 89.44 86 HIS A O 1
ATOM 649 N N . PRO A 1 87 ? 3.654 5.277 7.590 1.00 92.50 87 PRO A N 1
ATOM 650 C CA . PRO A 1 87 ? 2.610 4.868 6.651 1.00 92.50 87 PRO A CA 1
ATOM 651 C C . PRO A 1 87 ? 2.935 5.216 5.210 1.00 92.50 87 PRO A C 1
ATOM 653 O O . PRO A 1 87 ? 2.818 4.370 4.330 1.00 92.50 87 PRO A O 1
ATOM 656 N N . LEU A 1 88 ? 3.421 6.438 4.989 1.00 93.88 88 LEU A N 1
ATOM 657 C CA . LEU A 1 88 ? 3.787 6.910 3.662 1.00 93.88 88 LEU A CA 1
ATOM 658 C C . LEU A 1 88 ? 4.947 6.107 3.057 1.00 93.88 88 LEU A C 1
ATOM 660 O O . LEU A 1 88 ? 4.825 5.632 1.933 1.00 93.88 88 LEU A O 1
ATOM 664 N N . SER A 1 89 ? 6.042 5.886 3.795 1.00 93.75 89 SER A N 1
ATOM 665 C CA . SER A 1 89 ? 7.175 5.096 3.285 1.00 93.75 89 SER A CA 1
ATOM 666 C C . SER A 1 89 ? 6.778 3.639 3.037 1.00 93.75 89 SER A C 1
ATOM 668 O O . SER A 1 89 ? 7.131 3.068 2.008 1.00 93.75 89 SER A O 1
ATOM 670 N N . SER A 1 90 ? 5.971 3.059 3.929 1.00 95.25 90 SER A N 1
ATOM 671 C CA . SER A 1 90 ? 5.448 1.696 3.793 1.00 95.25 90 SER A CA 1
ATOM 672 C C . SER A 1 90 ? 4.527 1.563 2.578 1.00 95.25 90 SER A C 1
ATOM 674 O O . SER A 1 90 ? 4.599 0.580 1.839 1.00 95.25 90 SER A O 1
ATOM 676 N N . PHE A 1 91 ? 3.689 2.565 2.319 1.00 96.88 91 PHE A N 1
ATOM 677 C CA . PHE A 1 91 ? 2.804 2.584 1.161 1.00 96.88 91 PHE A CA 1
ATOM 678 C C . PHE A 1 91 ? 3.590 2.680 -0.146 1.00 96.88 91 PHE A C 1
ATOM 680 O O . PHE A 1 91 ? 3.406 1.848 -1.033 1.00 96.88 91 PHE A O 1
ATOM 687 N N . LEU A 1 92 ? 4.530 3.626 -0.235 1.00 96.50 92 LEU A N 1
ATOM 688 C CA . LEU A 1 92 ? 5.399 3.781 -1.403 1.00 96.50 92 LEU A CA 1
ATOM 689 C C . LEU A 1 92 ? 6.226 2.515 -1.661 1.00 96.50 92 LEU A C 1
ATOM 691 O O . LEU A 1 92 ? 6.378 2.096 -2.811 1.00 96.50 92 LEU A O 1
ATOM 695 N N . LEU A 1 93 ? 6.703 1.854 -0.601 1.00 96.81 93 LEU A N 1
ATOM 696 C CA . LEU A 1 93 ? 7.435 0.593 -0.714 1.00 96.81 93 LEU A CA 1
ATOM 697 C C . LEU A 1 93 ? 6.529 -0.525 -1.245 1.00 96.81 93 LEU A C 1
ATOM 699 O O . LEU A 1 93 ? 6.935 -1.270 -2.133 1.00 96.81 93 LEU A O 1
ATOM 703 N N . SER A 1 94 ? 5.281 -0.599 -0.775 1.00 97.44 94 SER A N 1
ATOM 704 C CA . SER A 1 94 ? 4.281 -1.554 -1.278 1.00 97.44 94 SER A CA 1
ATOM 705 C C . SER A 1 94 ? 4.027 -1.371 -2.779 1.00 97.44 94 SER A C 1
ATOM 707 O O . SER A 1 94 ? 3.982 -2.349 -3.529 1.00 97.44 94 SER A O 1
ATOM 709 N N . LEU A 1 95 ? 3.905 -0.123 -3.244 1.00 97.38 95 LEU A N 1
ATOM 710 C CA . LEU A 1 95 ? 3.725 0.189 -4.666 1.00 97.38 95 LEU A CA 1
ATOM 711 C C . LEU A 1 95 ? 4.965 -0.169 -5.491 1.00 97.38 95 LEU A C 1
ATOM 713 O O . LEU A 1 95 ? 4.844 -0.814 -6.532 1.00 97.38 95 LEU A O 1
ATOM 717 N N . THR A 1 96 ? 6.153 0.179 -4.995 1.00 97.06 96 THR A N 1
ATOM 718 C CA . THR A 1 96 ? 7.433 -0.124 -5.653 1.00 97.06 96 THR A CA 1
ATOM 719 C C . THR A 1 96 ? 7.608 -1.633 -5.828 1.00 97.06 96 THR A C 1
ATOM 721 O O . THR A 1 96 ? 7.869 -2.113 -6.929 1.00 97.06 96 THR A O 1
ATOM 724 N N . LEU A 1 97 ? 7.366 -2.409 -4.768 1.00 96.69 97 LEU A N 1
ATOM 725 C CA . LEU A 1 97 ? 7.451 -3.870 -4.795 1.00 96.69 97 LEU A CA 1
ATOM 726 C C . LEU A 1 97 ? 6.390 -4.498 -5.710 1.00 96.69 97 LEU A C 1
ATOM 728 O O . LEU A 1 97 ? 6.678 -5.475 -6.401 1.00 96.69 97 LEU A O 1
ATOM 732 N N . THR A 1 98 ? 5.192 -3.913 -5.781 1.00 96.88 98 THR A N 1
ATOM 733 C CA . THR A 1 98 ? 4.148 -4.339 -6.729 1.00 96.88 98 THR A CA 1
ATOM 734 C C . THR A 1 98 ? 4.595 -4.133 -8.173 1.00 96.88 98 THR A C 1
ATOM 736 O O . THR A 1 98 ? 4.448 -5.036 -8.992 1.00 96.88 98 THR A O 1
ATOM 739 N N . LEU A 1 99 ? 5.205 -2.986 -8.484 1.00 95.19 99 LEU A N 1
ATOM 740 C CA . LEU A 1 99 ? 5.749 -2.688 -9.812 1.00 95.19 99 LEU A CA 1
ATOM 741 C C . LEU A 1 99 ? 6.940 -3.578 -10.196 1.00 95.19 99 LEU A C 1
ATOM 743 O O . LEU A 1 99 ? 7.194 -3.744 -11.393 1.00 95.19 99 LEU A O 1
ATOM 747 N N . CYS A 1 100 ? 7.626 -4.154 -9.203 1.00 94.62 100 CYS A N 1
ATOM 748 C CA . CYS A 1 100 ? 8.655 -5.189 -9.343 1.00 94.62 100 CYS A CA 1
ATOM 749 C C . CYS A 1 100 ? 8.091 -6.626 -9.406 1.00 94.62 100 CYS A C 1
ATOM 751 O O . CYS A 1 100 ? 8.874 -7.572 -9.386 1.00 94.62 100 CYS A O 1
ATOM 753 N N . ASN A 1 101 ? 6.765 -6.818 -9.454 1.00 94.56 101 ASN A N 1
ATOM 754 C CA . ASN A 1 101 ? 6.084 -8.125 -9.403 1.00 94.56 101 ASN A CA 1
ATOM 755 C C . ASN A 1 101 ? 6.361 -8.947 -8.122 1.00 94.56 101 ASN A C 1
ATOM 757 O O . ASN A 1 101 ? 6.233 -10.172 -8.112 1.00 94.56 101 ASN A O 1
ATOM 761 N N . ARG A 1 102 ? 6.713 -8.289 -7.010 1.00 96.00 102 ARG A N 1
ATOM 762 C CA . ARG A 1 102 ? 7.000 -8.911 -5.705 1.00 96.00 102 ARG A CA 1
ATOM 763 C C . ARG A 1 102 ? 5.804 -8.780 -4.758 1.00 96.00 102 ARG A C 1
ATOM 765 O O . ARG A 1 102 ? 5.889 -8.158 -3.705 1.00 96.00 102 ARG A O 1
ATOM 772 N N . HIS A 1 103 ? 4.663 -9.359 -5.135 1.00 94.62 103 HIS A N 1
ATOM 773 C CA . HIS A 1 103 ? 3.381 -9.154 -4.439 1.00 94.62 103 HIS A CA 1
ATOM 774 C C . HIS A 1 103 ? 3.367 -9.598 -2.967 1.00 94.62 103 HIS A C 1
ATOM 776 O O . HIS A 1 103 ? 2.691 -8.981 -2.146 1.00 94.62 103 HIS A O 1
ATOM 782 N N . ILE A 1 104 ? 4.121 -10.647 -2.622 1.00 95.81 104 ILE A N 1
ATOM 783 C CA . ILE A 1 104 ? 4.254 -11.111 -1.233 1.00 95.81 104 ILE A CA 1
ATOM 784 C C . ILE A 1 104 ? 4.977 -10.050 -0.400 1.00 95.81 104 ILE A C 1
ATOM 786 O O . ILE A 1 104 ? 4.470 -9.626 0.638 1.00 95.81 104 ILE A O 1
ATOM 790 N N . ASP A 1 105 ? 6.113 -9.569 -0.902 1.00 96.50 105 ASP A N 1
ATOM 791 C CA . ASP A 1 105 ? 6.902 -8.539 -0.232 1.00 96.50 105 ASP A CA 1
ATOM 792 C C . ASP A 1 105 ? 6.139 -7.217 -0.156 1.00 96.50 105 ASP A C 1
ATOM 794 O O . ASP A 1 105 ? 6.260 -6.511 0.836 1.00 96.50 105 ASP A O 1
ATOM 798 N N . ALA A 1 106 ? 5.324 -6.898 -1.167 1.00 97.00 106 ALA A N 1
ATOM 799 C CA . ALA A 1 106 ? 4.479 -5.707 -1.203 1.00 97.00 106 ALA A CA 1
ATOM 800 C C . ALA A 1 106 ? 3.346 -5.737 -0.164 1.00 97.00 106 ALA A C 1
ATOM 802 O O . ALA A 1 106 ? 2.963 -4.695 0.366 1.00 97.00 106 ALA A O 1
ATOM 803 N N . ALA A 1 107 ? 2.809 -6.920 0.150 1.00 97.12 107 ALA A N 1
ATOM 804 C CA . ALA A 1 107 ? 1.731 -7.056 1.124 1.00 97.12 107 ALA A CA 1
ATOM 805 C C . ALA A 1 107 ? 2.198 -6.734 2.553 1.00 97.12 107 ALA A C 1
ATOM 807 O O . ALA A 1 107 ? 1.440 -6.161 3.329 1.00 97.12 107 ALA A O 1
ATOM 808 N N . ILE A 1 108 ? 3.443 -7.061 2.908 1.00 95.50 108 ILE A N 1
ATOM 809 C CA . ILE A 1 108 ? 3.979 -6.870 4.265 1.00 95.50 108 ILE A CA 1
ATOM 810 C C . ILE A 1 108 ? 3.957 -5.394 4.716 1.00 95.50 108 ILE A C 1
ATOM 812 O O . ILE A 1 108 ? 3.355 -5.111 5.756 1.00 95.50 108 ILE A O 1
ATOM 816 N N . PRO A 1 109 ? 4.578 -4.436 4.000 1.00 95.81 109 PRO A N 1
ATOM 817 C CA . PRO A 1 109 ? 4.553 -3.036 4.398 1.00 95.81 109 PRO A CA 1
ATOM 818 C C . PRO A 1 109 ? 3.137 -2.450 4.352 1.00 95.81 109 PRO A C 1
ATOM 820 O O . PRO A 1 109 ? 2.805 -1.661 5.230 1.00 95.81 109 PRO A O 1
ATOM 823 N N . LEU A 1 110 ? 2.264 -2.894 3.440 1.00 96.75 110 LEU A N 1
ATOM 824 C CA . LEU A 1 110 ? 0.854 -2.492 3.433 1.00 96.75 110 LEU A CA 1
ATOM 825 C C . LEU A 1 110 ? 0.122 -2.938 4.710 1.00 96.75 110 LEU A C 1
ATOM 827 O O . LEU A 1 110 ? -0.557 -2.138 5.351 1.00 96.75 110 LEU A O 1
ATOM 831 N N . LEU A 1 111 ? 0.294 -4.197 5.122 1.00 95.56 111 LEU A N 1
ATOM 832 C CA . LEU A 1 111 ? -0.308 -4.724 6.351 1.00 95.56 111 LEU A CA 1
ATOM 833 C C . LEU A 1 111 ? 0.209 -4.003 7.606 1.00 95.56 111 LEU A C 1
ATOM 835 O O . LEU A 1 111 ? -0.553 -3.810 8.554 1.00 95.56 111 LEU A O 1
ATOM 839 N N . ARG A 1 112 ? 1.469 -3.545 7.608 1.00 94.06 112 ARG A N 1
ATOM 840 C CA . ARG A 1 112 ? 2.013 -2.720 8.702 1.00 94.06 112 ARG A CA 1
ATOM 841 C C . ARG A 1 112 ? 1.278 -1.387 8.850 1.00 94.06 112 ARG A C 1
ATOM 843 O O . ARG A 1 112 ? 1.111 -0.930 9.976 1.00 94.06 112 ARG A O 1
ATOM 850 N N . ILE A 1 113 ? 0.785 -0.790 7.761 1.00 94.69 113 ILE A N 1
ATOM 851 C CA . ILE A 1 113 ? -0.040 0.431 7.835 1.00 94.69 113 ILE A CA 1
ATOM 852 C C . ILE A 1 113 ? -1.324 0.145 8.614 1.00 94.69 113 ILE A C 1
ATOM 854 O O . ILE A 1 113 ? -1.666 0.892 9.528 1.00 94.69 113 ILE A O 1
ATOM 858 N N . PHE A 1 114 ? -1.995 -0.969 8.306 1.00 94.06 114 PHE A N 1
ATOM 859 C CA . PHE A 1 114 ? -3.225 -1.371 8.995 1.00 94.06 114 PHE A CA 1
ATOM 860 C C . PHE A 1 114 ? -3.001 -1.648 10.481 1.00 94.06 114 PHE A C 1
ATOM 862 O O . PHE A 1 114 ? -3.866 -1.338 11.298 1.00 94.06 114 PHE A O 1
ATOM 869 N N . GLN A 1 115 ? -1.839 -2.198 10.831 1.00 91.25 115 GLN A N 1
ATOM 870 C CA . GLN A 1 115 ? -1.459 -2.450 12.216 1.00 91.25 115 GLN A CA 1
ATOM 871 C C . GLN A 1 115 ? -1.170 -1.153 12.983 1.00 91.25 115 GLN A C 1
ATOM 873 O O . GLN A 1 115 ? -1.646 -0.991 14.105 1.00 91.25 115 GLN A O 1
ATOM 878 N N . SER A 1 116 ? -0.392 -0.241 12.399 1.00 90.56 116 SER A N 1
ATOM 879 C CA . SER A 1 116 ? 0.073 0.969 13.086 1.00 90.56 116 SER A CA 1
ATOM 880 C C . SER A 1 116 ? -0.958 2.104 13.073 1.00 90.56 116 SER A C 1
ATOM 882 O O . SER A 1 116 ? -0.988 2.912 13.997 1.00 90.56 116 SER A O 1
ATOM 884 N N . PHE A 1 117 ? -1.821 2.167 12.053 1.00 92.19 117 PHE A N 1
ATOM 885 C CA . PHE A 1 117 ? -2.806 3.2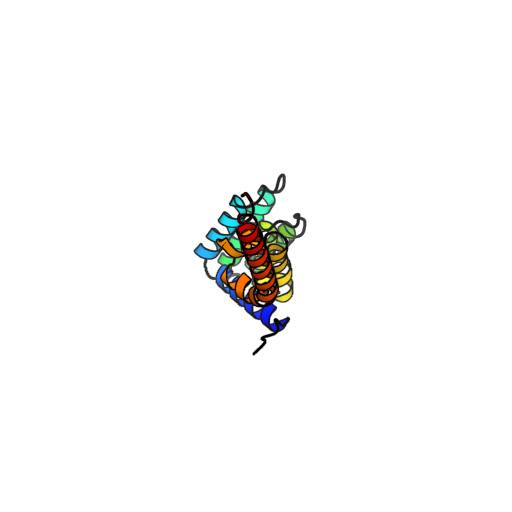38 11.852 1.00 92.19 117 PHE A CA 1
ATOM 886 C C . PHE A 1 117 ? -4.189 2.673 11.469 1.00 92.19 117 PHE A C 1
ATOM 888 O O . PHE A 1 117 ? -4.717 2.978 10.392 1.00 92.19 117 PHE A O 1
ATOM 895 N N . PRO A 1 118 ? -4.819 1.853 12.333 1.00 91.06 118 PRO A N 1
ATOM 896 C CA . PRO A 1 118 ? -6.075 1.171 12.014 1.00 91.06 118 PRO A CA 1
ATOM 897 C C . PRO A 1 118 ? -7.239 2.138 11.756 1.00 91.06 118 PRO A C 1
ATOM 899 O O . PRO A 1 118 ? -8.053 1.890 10.869 1.00 91.06 118 PRO A O 1
ATOM 902 N N . SER A 1 119 ? -7.306 3.264 12.476 1.00 91.50 119 SER A N 1
ATOM 903 C CA . SER A 1 119 ? -8.363 4.269 12.290 1.00 91.50 119 SER A CA 1
ATOM 904 C C . SER A 1 119 ? -8.300 4.910 10.903 1.00 91.50 119 SER A C 1
ATOM 906 O O . SER A 1 119 ? -9.293 4.883 10.183 1.00 91.50 119 SER A O 1
ATOM 908 N N . LEU A 1 120 ? -7.117 5.393 10.502 1.00 92.88 120 LEU A N 1
ATOM 909 C CA . LEU A 1 120 ? -6.874 5.991 9.183 1.00 92.88 120 LEU A CA 1
ATOM 910 C C . LEU A 1 120 ? -7.144 4.993 8.051 1.00 92.88 120 LEU A C 1
ATOM 912 O O . LEU A 1 120 ? -7.736 5.324 7.026 1.00 92.88 120 LEU A O 1
ATOM 916 N N . SER A 1 121 ? -6.735 3.744 8.268 1.00 94.12 121 SER A N 1
ATOM 917 C CA . SER A 1 121 ? -6.937 2.643 7.326 1.00 94.12 121 SER A CA 1
ATOM 918 C C . SER A 1 121 ? -8.411 2.356 7.065 1.00 94.12 121 SER A C 1
ATOM 920 O O . SER A 1 121 ? -8.788 2.058 5.933 1.00 94.12 121 SER A O 1
ATOM 922 N N . ARG A 1 122 ? -9.238 2.471 8.107 1.00 92.56 122 ARG A N 1
ATOM 923 C CA . ARG A 1 122 ? -10.679 2.235 8.052 1.00 92.56 122 ARG A CA 1
ATOM 924 C C . ARG A 1 122 ? -11.464 3.429 7.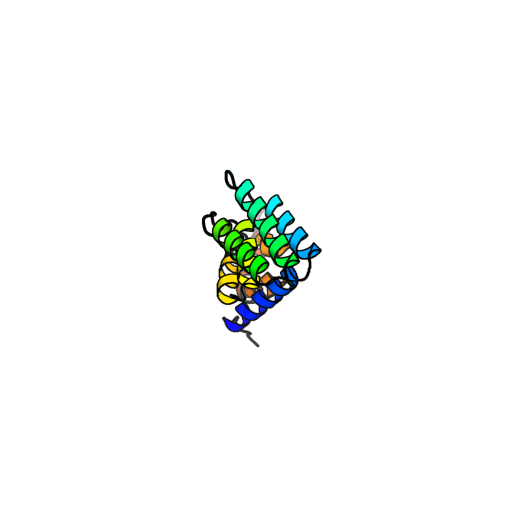503 1.00 92.56 122 ARG A C 1
ATOM 926 O O . ARG A 1 122 ? -12.524 3.200 6.931 1.00 92.56 122 ARG A O 1
ATOM 933 N N . SER A 1 123 ? -11.002 4.666 7.694 1.00 92.56 123 SER A N 1
ATOM 934 C CA . SER A 1 123 ? -11.747 5.867 7.288 1.00 92.56 123 SER A CA 1
ATOM 935 C C . SER A 1 123 ? -11.394 6.361 5.886 1.00 92.56 123 SER A C 1
ATOM 937 O O . SER A 1 123 ? -12.297 6.606 5.093 1.00 92.56 123 SER A O 1
ATOM 939 N N . GLU A 1 124 ? -10.105 6.498 5.576 1.00 92.81 124 GLU A N 1
ATOM 940 C CA . GLU A 1 124 ? -9.653 7.281 4.416 1.00 92.81 124 GLU A CA 1
ATOM 941 C C . GLU A 1 124 ? -8.699 6.504 3.505 1.00 92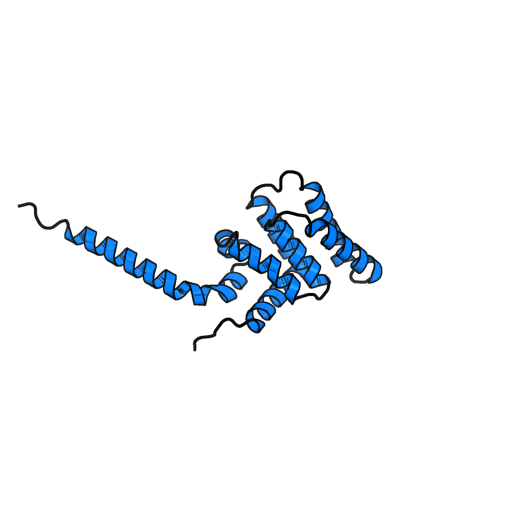.81 124 GLU A C 1
ATOM 943 O O . GLU A 1 124 ? -8.797 6.611 2.288 1.00 92.81 124 GLU A O 1
ATOM 948 N N . PHE A 1 125 ? -7.792 5.695 4.065 1.00 93.12 125 PHE A N 1
ATOM 949 C CA . PHE A 1 125 ? -6.715 5.092 3.272 1.00 93.12 125 PHE A CA 1
ATOM 950 C C . PHE A 1 125 ? -7.147 3.846 2.484 1.00 93.12 125 PHE A C 1
ATOM 952 O O . PHE A 1 125 ? -6.925 3.768 1.280 1.00 93.12 125 PHE A O 1
ATOM 959 N N . ALA A 1 126 ? -7.750 2.841 3.126 1.00 94.69 126 ALA A N 1
ATOM 960 C CA . ALA A 1 126 ? -8.214 1.654 2.403 1.00 94.69 126 ALA A CA 1
ATOM 961 C C . ALA A 1 126 ? -9.439 0.987 3.061 1.00 94.69 126 ALA A C 1
ATOM 963 O O . ALA A 1 126 ? -9.365 -0.197 3.407 1.00 94.69 126 ALA A O 1
ATOM 964 N N . PRO A 1 127 ? -10.584 1.690 3.201 1.00 93.88 127 PRO A N 1
ATOM 965 C CA . PRO A 1 127 ? -11.733 1.200 3.973 1.00 93.88 127 PRO A CA 1
ATOM 966 C C . PRO A 1 127 ? -12.219 -0.186 3.532 1.00 93.88 127 PRO A C 1
ATOM 968 O O . PRO A 1 127 ? -12.377 -1.095 4.345 1.00 93.88 127 PRO A O 1
ATOM 971 N N . LEU A 1 128 ? -12.372 -0.383 2.218 1.00 94.19 128 LEU A N 1
ATOM 972 C CA . LEU A 1 128 ? -12.870 -1.637 1.647 1.00 94.19 128 LEU A CA 1
ATOM 973 C C . LEU A 1 128 ? -11.891 -2.802 1.828 1.00 94.19 128 LEU A C 1
ATOM 975 O O . LEU A 1 128 ? -12.311 -3.937 2.059 1.00 94.19 128 LEU A O 1
ATOM 979 N N . LEU A 1 129 ? -10.586 -2.542 1.703 1.00 95.38 129 LEU A N 1
ATOM 980 C CA . LEU A 1 129 ? -9.567 -3.565 1.922 1.00 95.38 129 LEU A CA 1
ATOM 981 C C . LEU A 1 129 ? -9.486 -3.919 3.408 1.00 95.38 129 LEU A C 1
ATOM 983 O O . LEU A 1 129 ? -9.476 -5.099 3.749 1.00 95.38 129 LEU A O 1
ATOM 987 N N . PHE A 1 130 ? -9.501 -2.913 4.284 1.00 94.12 130 PHE A N 1
ATOM 988 C CA . PHE A 1 130 ? -9.522 -3.109 5.728 1.00 94.12 130 PHE A CA 1
ATOM 989 C C . PHE A 1 130 ? -10.717 -3.971 6.149 1.00 94.12 130 PHE A C 1
ATOM 991 O O . PHE A 1 130 ? -10.549 -4.952 6.874 1.00 94.12 130 PHE A O 1
ATOM 998 N N . ASP A 1 131 ? -11.914 -3.671 5.640 1.00 91.25 131 ASP A N 1
ATOM 999 C CA . ASP A 1 131 ? -13.109 -4.448 5.962 1.00 91.25 131 ASP A CA 1
ATOM 1000 C C . ASP A 1 131 ? -12.997 -5.906 5.498 1.00 91.25 131 ASP A C 1
ATOM 1002 O O . ASP A 1 131 ? -13.307 -6.821 6.263 1.00 91.25 131 ASP A O 1
ATOM 1006 N N . ARG A 1 132 ? -12.493 -6.152 4.282 1.00 92.00 132 ARG A N 1
ATOM 1007 C CA . ARG A 1 132 ? -12.287 -7.519 3.769 1.00 92.00 132 ARG A CA 1
ATOM 1008 C C . ARG A 1 132 ? -11.300 -8.329 4.606 1.00 92.00 132 ARG A C 1
ATOM 1010 O O . ARG A 1 132 ? -11.476 -9.538 4.734 1.00 92.00 132 ARG A O 1
ATOM 1017 N N . LEU A 1 133 ? -10.266 -7.686 5.144 1.00 91.88 133 LEU A N 1
ATOM 1018 C CA . LEU A 1 133 ? -9.204 -8.364 5.887 1.00 91.88 133 LEU A CA 1
ATOM 1019 C C . LEU A 1 133 ? -9.527 -8.538 7.373 1.00 91.88 133 LEU A C 1
ATOM 1021 O O . LEU A 1 133 ? -9.169 -9.560 7.952 1.00 91.88 133 LEU A O 1
ATOM 1025 N N . PHE A 1 134 ? -10.191 -7.566 8.002 1.00 89.44 134 PHE A N 1
ATOM 1026 C CA . PHE A 1 134 ? -10.281 -7.505 9.463 1.00 89.44 134 PHE A CA 1
ATOM 1027 C C . PHE A 1 134 ? -11.705 -7.553 10.013 1.00 89.44 134 PHE A C 1
ATOM 1029 O O . PHE A 1 134 ? -11.883 -8.001 11.146 1.00 89.44 134 PHE A O 1
ATOM 1036 N N . SER A 1 135 ? -12.738 -7.153 9.261 1.00 82.62 135 SER A N 1
ATOM 1037 C CA . SER A 1 135 ? -14.073 -6.976 9.857 1.00 82.62 135 SER A CA 1
ATOM 1038 C C . SER A 1 135 ? -14.661 -8.267 10.414 1.00 82.62 135 SER A C 1
ATOM 1040 O O . SER A 1 135 ? -15.248 -8.238 11.493 1.00 82.62 135 SER A O 1
ATOM 1042 N N . PHE A 1 136 ? -14.407 -9.417 9.783 1.00 81.69 136 PHE A N 1
ATOM 1043 C CA . PHE A 1 136 ? -14.827 -10.710 10.334 1.00 81.69 136 PHE A CA 1
ATOM 1044 C C . PHE A 1 136 ? -14.211 -10.995 11.716 1.00 81.69 136 PHE A C 1
ATOM 1046 O O . PHE A 1 136 ? -14.891 -11.498 12.610 1.00 81.69 136 PHE A O 1
ATOM 1053 N N . HIS A 1 137 ? -12.947 -10.621 11.920 1.00 80.62 137 HIS A N 1
ATOM 1054 C CA . HIS A 1 137 ? -12.240 -10.808 13.189 1.00 80.62 137 HIS A CA 1
ATOM 1055 C C . HIS A 1 137 ? -12.672 -9.807 14.267 1.00 80.62 137 HIS A C 1
ATOM 1057 O O . HIS A 1 137 ? -12.550 -10.094 15.457 1.00 80.62 137 HIS A O 1
ATOM 1063 N N . LEU A 1 138 ? -13.209 -8.651 13.869 1.00 81.38 138 LEU A N 1
ATOM 1064 C CA . LEU A 1 138 ? -13.660 -7.613 14.793 1.00 81.38 138 LEU A CA 1
ATOM 1065 C C . LEU A 1 138 ? -15.116 -7.796 15.249 1.00 81.38 138 LEU A C 1
ATOM 1067 O O . LEU A 1 138 ? -15.477 -7.294 16.313 1.00 81.38 138 LEU A O 1
ATOM 1071 N N . VAL A 1 139 ? -15.947 -8.551 14.517 1.00 82.31 139 VAL A N 1
ATOM 1072 C CA . VAL A 1 139 ? -17.354 -8.820 14.891 1.00 82.31 139 VAL A CA 1
ATOM 1073 C C . VAL A 1 139 ? -17.511 -9.316 16.340 1.00 82.31 139 VAL A C 1
ATOM 1075 O O . VAL A 1 139 ? -18.337 -8.752 17.064 1.00 82.31 139 VAL A O 1
ATOM 1078 N N . PRO A 1 140 ? -16.735 -10.308 16.826 1.00 82.75 140 PRO A N 1
ATOM 1079 C CA . PRO A 1 140 ? -16.848 -10.764 18.212 1.00 82.75 140 PRO A CA 1
ATOM 1080 C C . PRO A 1 140 ? -16.501 -9.670 19.230 1.00 82.75 140 PRO A C 1
ATOM 1082 O O . PRO A 1 140 ? -17.143 -9.566 20.276 1.00 82.75 140 PRO A O 1
ATOM 1085 N N . VAL A 1 141 ? -15.511 -8.831 18.911 1.00 84.12 141 VAL A N 1
ATOM 1086 C CA . VAL A 1 141 ? -15.076 -7.717 19.765 1.00 84.12 141 VAL A CA 1
ATOM 1087 C C . VAL A 1 141 ? -16.179 -6.665 19.862 1.00 84.12 141 VAL A C 1
ATOM 1089 O O . VAL A 1 141 ? -16.536 -6.248 20.964 1.00 84.12 141 VAL A O 1
ATOM 1092 N N . PHE A 1 142 ? -16.774 -6.291 18.726 1.00 82.62 142 PHE A N 1
ATOM 1093 C CA . PHE A 1 142 ? -17.875 -5.331 18.688 1.00 82.62 142 PHE A CA 1
ATOM 1094 C C . PHE A 1 142 ? -19.108 -5.832 19.437 1.00 82.62 142 PHE A C 1
ATOM 1096 O O . PHE A 1 142 ? -19.700 -5.062 20.192 1.00 82.62 142 PHE A O 1
ATOM 1103 N N . ARG A 1 143 ? -19.460 -7.119 19.299 1.00 87.31 143 ARG A N 1
ATOM 1104 C CA . ARG A 1 143 ? -20.566 -7.719 20.059 1.00 87.31 143 ARG A CA 1
ATOM 1105 C C . ARG A 1 143 ? -20.318 -7.606 21.563 1.00 87.31 143 ARG A C 1
ATOM 1107 O O . ARG A 1 143 ? -21.141 -7.035 22.267 1.00 87.31 143 ARG A O 1
ATOM 1114 N N . ARG A 1 144 ? -19.145 -8.038 22.039 1.00 88.56 144 ARG A N 1
ATOM 1115 C CA . ARG A 1 144 ? -18.789 -7.962 23.465 1.00 88.56 144 ARG A CA 1
ATOM 1116 C C . ARG A 1 144 ? -18.837 -6.529 24.001 1.00 88.56 144 ARG A C 1
ATOM 1118 O O . ARG A 1 144 ? -19.293 -6.300 25.120 1.00 88.56 144 ARG A O 1
ATOM 1125 N N . PHE A 1 145 ? -18.358 -5.563 23.221 1.00 89.06 145 PHE A N 1
ATOM 1126 C CA . PHE A 1 145 ? -18.404 -4.155 23.607 1.00 89.06 145 PHE A CA 1
ATOM 1127 C C . PHE A 1 145 ? -19.842 -3.631 23.694 1.00 89.06 145 PHE A C 1
ATOM 1129 O O . PHE A 1 145 ? -20.191 -2.928 24.643 1.00 89.06 145 PHE A O 1
ATOM 1136 N N . HIS A 1 146 ? -20.687 -4.001 22.732 1.00 88.94 146 HIS A N 1
ATOM 1137 C CA . HIS A 1 146 ? -22.097 -3.636 22.720 1.00 88.94 146 HIS A CA 1
A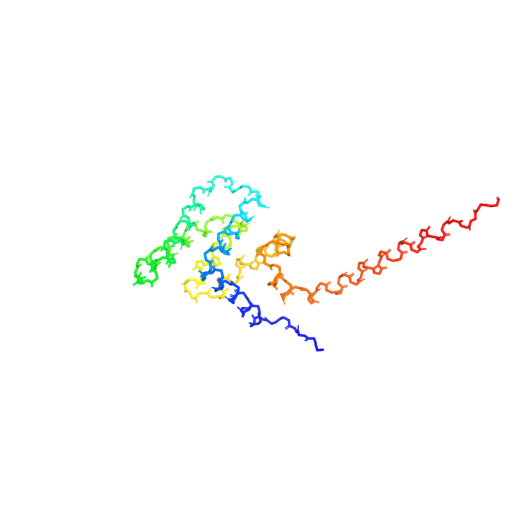TOM 1138 C C . HIS A 1 146 ? -22.847 -4.223 23.925 1.00 88.94 146 HIS A C 1
ATOM 1140 O O . HIS A 1 146 ? -23.549 -3.491 24.622 1.00 88.94 146 HIS A O 1
ATOM 1146 N N . ASP A 1 147 ? -22.631 -5.506 24.224 1.00 92.12 147 ASP A N 1
ATOM 1147 C CA . ASP A 1 147 ? -23.224 -6.187 25.379 1.00 92.12 147 ASP A CA 1
ATOM 1148 C C . ASP A 1 147 ? -22.818 -5.499 26.689 1.00 92.12 147 ASP A C 1
ATOM 1150 O O . ASP A 1 147 ? -23.651 -5.226 27.556 1.00 92.12 147 ASP A O 1
ATOM 1154 N N . ARG A 1 148 ? -21.536 -5.125 26.815 1.00 89.81 148 ARG A N 1
ATOM 1155 C CA . ARG A 1 148 ? -21.043 -4.417 28.000 1.00 89.81 148 ARG A CA 1
ATOM 1156 C C . ARG A 1 148 ? -21.644 -3.020 28.136 1.00 89.81 148 ARG A C 1
ATOM 1158 O O . ARG A 1 148 ? -21.986 -2.620 29.247 1.00 89.81 148 ARG A O 1
ATOM 1165 N N . ARG A 1 149 ? -21.799 -2.282 27.033 1.00 90.88 149 ARG A N 1
ATOM 1166 C CA . ARG A 1 149 ? -22.487 -0.981 27.040 1.00 90.88 149 ARG A CA 1
ATOM 1167 C C . ARG A 1 149 ? -23.942 -1.119 27.476 1.00 90.88 149 ARG A C 1
ATOM 1169 O O . ARG A 1 149 ? -24.377 -0.343 28.322 1.00 90.88 149 ARG A O 1
ATOM 1176 N N . ALA A 1 150 ? -24.670 -2.104 26.950 1.00 91.06 150 ALA A N 1
ATOM 1177 C CA . ALA A 1 150 ? -26.054 -2.365 27.341 1.00 91.06 150 ALA A CA 1
ATOM 1178 C C . ALA A 1 150 ? -26.168 -2.672 28.844 1.00 91.06 150 ALA A C 1
ATOM 1180 O O . ALA A 1 150 ? -27.026 -2.108 29.522 1.00 91.06 150 ALA A O 1
ATOM 1181 N N . GLN A 1 151 ? -25.242 -3.472 29.384 1.00 91.38 151 GLN A N 1
ATOM 1182 C CA . GLN A 1 151 ? -25.185 -3.777 30.813 1.00 91.38 151 GLN A CA 1
ATOM 1183 C C . GLN A 1 151 ? -25.021 -2.513 31.674 1.00 91.38 151 GLN A C 1
ATOM 1185 O O . GLN A 1 151 ? -25.796 -2.317 32.607 1.00 91.38 151 GLN A O 1
ATOM 1190 N N . ILE A 1 152 ? -24.068 -1.634 31.338 1.00 90.88 152 ILE A N 1
ATOM 1191 C CA . 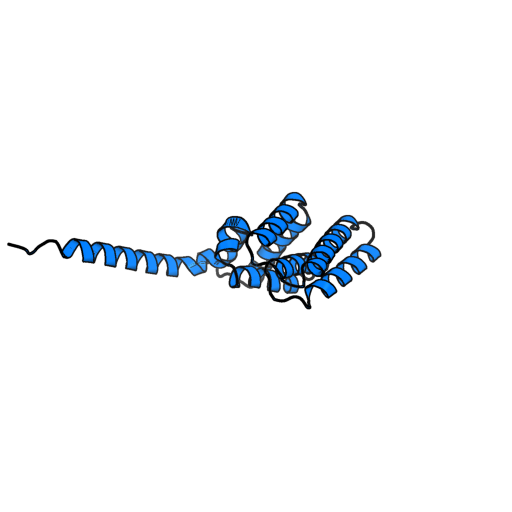ILE A 1 152 ? -23.816 -0.377 32.072 1.00 90.88 152 ILE A CA 1
ATOM 1192 C C . ILE A 1 152 ? -25.043 0.547 32.038 1.00 90.88 152 ILE A C 1
ATOM 1194 O O . ILE A 1 152 ? -25.411 1.155 33.044 1.00 90.88 152 ILE A O 1
ATOM 1198 N N . LEU A 1 153 ? -25.702 0.651 30.882 1.00 88.25 153 LEU A N 1
ATOM 1199 C CA . LEU A 1 153 ? -26.901 1.478 30.741 1.00 88.25 153 LEU A CA 1
ATOM 1200 C C . LEU A 1 153 ? -28.074 0.920 31.563 1.00 88.25 153 LEU A C 1
ATOM 1202 O O . LEU A 1 153 ? -28.808 1.695 32.171 1.00 88.25 153 LEU A O 1
ATOM 1206 N N . SER A 1 154 ? -28.211 -0.408 31.642 1.00 85.69 154 SER A N 1
ATOM 1207 C CA . SER A 1 154 ? -29.250 -1.070 32.445 1.00 85.69 154 SER A CA 1
ATOM 1208 C C . SER A 1 154 ? -28.996 -1.029 33.960 1.00 85.69 154 SER A C 1
ATOM 1210 O O . SER A 1 154 ? -29.940 -0.972 34.745 1.00 85.69 154 SER A O 1
ATOM 1212 N N . SER A 1 155 ? -27.733 -1.007 34.408 1.00 77.00 155 SER A N 1
ATOM 1213 C CA . SER A 1 155 ? -27.419 -0.846 35.833 1.00 77.00 155 SER A CA 1
ATOM 1214 C C . SER A 1 155 ? -27.730 0.567 36.326 1.00 77.00 155 SER A C 1
ATOM 1216 O O . SER A 1 155 ? -28.219 0.731 37.439 1.00 77.00 155 SER A O 1
ATOM 1218 N N . ASN A 1 156 ? -27.529 1.588 35.487 1.00 63.16 156 ASN A N 1
ATOM 1219 C CA . ASN A 1 156 ? -27.800 2.980 35.858 1.00 63.16 156 ASN A CA 1
ATOM 1220 C C . ASN A 1 156 ? -29.299 3.317 35.919 1.00 63.16 156 ASN A C 1
ATOM 1222 O O . ASN A 1 156 ? -29.681 4.243 36.632 1.00 63.16 156 ASN A O 1
ATOM 1226 N N . SER A 1 157 ? -30.161 2.577 35.212 1.00 59.78 157 SER A N 1
ATOM 1227 C CA . SER A 1 157 ? -31.616 2.743 35.326 1.00 59.78 157 SER A CA 1
ATOM 1228 C C . SER A 1 157 ? -32.199 2.116 36.598 1.00 59.78 157 SER A C 1
ATOM 1230 O O . SER A 1 157 ? -33.278 2.520 37.022 1.00 59.78 157 SER A O 1
ATOM 1232 N N . SER A 1 158 ? -31.484 1.189 37.246 1.00 54.72 158 SER A N 1
ATOM 1233 C CA . SER A 1 158 ? -31.926 0.554 38.500 1.00 54.72 158 SER A CA 1
ATOM 1234 C C . SER A 1 158 ? -31.625 1.384 39.757 1.00 54.72 158 SER A C 1
ATOM 1236 O O . SER A 1 158 ? -32.212 1.137 40.803 1.00 54.72 158 SER A O 1
ATOM 1238 N N . VAL A 1 159 ? -30.759 2.402 39.674 1.00 54.69 159 VAL A N 1
ATOM 1239 C CA . VAL A 1 159 ? -30.348 3.227 40.834 1.00 54.69 159 VAL A CA 1
ATOM 1240 C C . VAL A 1 159 ? -31.373 4.326 41.186 1.00 54.69 159 VAL A C 1
ATOM 1242 O O . VAL A 1 159 ? -31.227 5.008 42.191 1.00 54.69 159 VAL A O 1
ATOM 1245 N N . LYS A 1 160 ? -32.464 4.490 40.422 1.00 52.03 160 LYS A N 1
ATOM 1246 C CA . LYS A 1 160 ? -33.486 5.532 40.676 1.00 52.03 160 LYS A CA 1
ATOM 1247 C C . LYS A 1 160 ? -34.713 5.090 41.488 1.00 52.03 160 LYS A C 1
ATOM 1249 O O . LYS A 1 160 ? -35.671 5.850 41.576 1.00 52.03 160 LYS A O 1
ATOM 1254 N N . VAL A 1 161 ? -34.717 3.903 42.097 1.00 50.81 161 VAL A N 1
ATOM 1255 C CA . VAL A 1 161 ? -35.871 3.409 42.877 1.00 50.81 161 VAL A CA 1
ATOM 1256 C C . VAL A 1 161 ? -35.437 3.030 44.292 1.00 50.81 161 VAL A C 1
ATOM 1258 O O . VAL A 1 161 ? -35.301 1.853 44.594 1.00 50.81 161 VAL A O 1
ATOM 1261 N N . CYS A 1 162 ? -35.162 4.032 45.133 1.00 49.41 162 CYS A N 1
ATOM 1262 C CA . CYS A 1 162 ? -35.296 3.985 46.599 1.00 49.41 162 CYS A CA 1
ATOM 1263 C C . CYS A 1 162 ? -34.819 5.312 47.214 1.00 49.41 162 CYS A C 1
ATOM 1265 O O . CYS A 1 162 ? -33.750 5.371 47.803 1.00 49.41 162 CYS A O 1
ATOM 1267 N N . GLU A 1 163 ? -35.623 6.368 47.113 1.00 41.69 163 GLU A N 1
ATOM 1268 C CA . GLU A 1 163 ? -35.689 7.383 48.172 1.00 41.69 163 GLU A CA 1
ATOM 1269 C C . GLU A 1 163 ? -37.180 7.626 48.437 1.00 41.69 163 GLU A C 1
ATOM 1271 O O . GLU A 1 163 ? -37.902 8.154 47.590 1.00 41.69 163 GLU A O 1
ATOM 1276 N N . ARG A 1 164 ? -37.647 7.066 49.559 1.00 38.41 164 ARG A N 1
ATOM 1277 C CA . ARG A 1 164 ? -38.913 7.393 50.223 1.00 38.41 164 ARG A CA 1
ATOM 1278 C C . ARG A 1 164 ? -38.630 8.452 51.271 1.00 38.41 164 ARG A C 1
ATOM 1280 O O . ARG A 1 164 ? -37.545 8.347 51.885 1.00 38.41 164 ARG A O 1
#

Nearest PDB structures (foldseek):
  4ui9-assembly1_K  TM=6.508E-01  e=6.785E+00  Homo sapiens
  1a17-assembly1_A  TM=4.820E-01  e=6.785E+00  Homo sapiens